Protein AF-A0A3M9ZM72-F1 (afdb_monomer_lite)

Sequence (158 aa):
MALEEIVGALEILERLGTPLAIAGAASGTAALIKSIATLKRTREFKAHMDAERSHNTVSLADTLLACDETIARALAMRDREAYFRALGTITLTLQGSLSQYGEYVAHGARSLVPDLITLLLDASAADHRRSARALCAVSLQVRALLKGIAPPPADPGA

Structure (mmCIF, N/CA/C/O backbone):
data_AF-A0A3M9ZM72-F1
#
_entry.id   AF-A0A3M9ZM72-F1
#
loop_
_atom_site.group_PDB
_atom_site.id
_atom_site.type_symbol
_atom_site.label_atom_id
_atom_site.label_alt_id
_atom_site.label_comp_id
_atom_site.label_asym_id
_atom_site.label_entity_id
_atom_site.label_seq_id
_atom_site.pdbx_PDB_ins_code
_atom_site.Cartn_x
_atom_site.Cartn_y
_atom_site.Cartn_z
_atom_site.occupancy
_atom_site.B_iso_or_equiv
_atom_site.auth_seq_id
_atom_site.auth_comp_id
_atom_site.auth_asym_id
_atom_site.auth_atom_id
_atom_site.pdbx_PDB_model_num
ATOM 1 N N . MET A 1 1 ? 29.332 -1.849 -81.972 1.00 50.22 1 MET A N 1
ATOM 2 C CA . MET A 1 1 ? 28.254 -1.068 -81.335 1.00 50.22 1 MET A CA 1
ATOM 3 C C . MET A 1 1 ? 27.915 -1.580 -79.936 1.00 50.22 1 MET A C 1
ATOM 5 O O . MET A 1 1 ? 28.174 -0.848 -79.003 1.00 50.22 1 MET A O 1
ATOM 9 N N . ALA A 1 2 ? 27.482 -2.835 -79.733 1.00 51.44 2 ALA A N 1
ATOM 10 C CA . ALA A 1 2 ? 27.184 -3.341 -78.376 1.00 51.44 2 ALA A CA 1
ATOM 11 C C . ALA A 1 2 ? 28.417 -3.538 -77.458 1.00 51.44 2 ALA A C 1
ATOM 13 O O . ALA A 1 2 ? 28.301 -3.458 -76.242 1.00 51.44 2 ALA A O 1
ATOM 14 N N . LEU A 1 3 ? 29.608 -3.788 -78.020 1.00 42.91 3 LEU A N 1
ATOM 15 C CA . LEU A 1 3 ? 30.829 -4.023 -77.233 1.00 42.91 3 LEU A CA 1
ATOM 16 C C . LEU A 1 3 ? 31.420 -2.727 -76.640 1.00 42.91 3 LEU A C 1
ATOM 18 O O . LEU A 1 3 ? 31.956 -2.750 -75.539 1.00 42.91 3 LEU A O 1
ATOM 22 N N . GLU A 1 4 ? 31.285 -1.596 -77.339 1.00 52.44 4 GLU A N 1
ATOM 23 C CA . GLU A 1 4 ? 31.788 -0.289 -76.883 1.00 52.44 4 GLU A CA 1
ATOM 24 C C . GLU A 1 4 ? 30.930 0.289 -75.747 1.00 52.44 4 GLU A C 1
ATOM 26 O O . GLU A 1 4 ? 31.467 0.865 -74.805 1.00 52.44 4 GLU A O 1
ATOM 31 N N . GLU A 1 5 ? 29.613 0.057 -75.772 1.00 53.22 5 GLU A N 1
ATOM 32 C CA . GLU A 1 5 ? 28.710 0.427 -74.672 1.00 53.22 5 GLU A CA 1
ATOM 33 C C . GLU A 1 5 ? 28.982 -0.387 -73.397 1.00 53.22 5 GLU A C 1
ATOM 35 O O . GLU A 1 5 ? 28.927 0.156 -72.294 1.00 53.22 5 GLU A O 1
ATOM 40 N N . ILE A 1 6 ? 29.335 -1.672 -73.535 1.00 50.62 6 ILE A N 1
ATOM 41 C CA . ILE A 1 6 ? 29.688 -2.538 -72.400 1.00 50.62 6 ILE A CA 1
ATOM 42 C C . ILE A 1 6 ? 31.019 -2.105 -71.772 1.00 50.62 6 ILE A C 1
ATOM 44 O O . ILE A 1 6 ? 31.117 -2.059 -70.548 1.00 50.62 6 ILE A O 1
ATOM 48 N N . VAL A 1 7 ? 32.023 -1.744 -72.579 1.00 56.53 7 VAL A N 1
ATOM 49 C CA . VAL A 1 7 ? 33.320 -1.248 -72.080 1.00 56.53 7 VAL A CA 1
ATOM 50 C C . VAL A 1 7 ? 33.163 0.108 -71.383 1.00 56.53 7 VAL A C 1
ATOM 52 O O . VAL A 1 7 ? 33.677 0.280 -70.280 1.00 56.53 7 VAL A O 1
ATOM 55 N N . GLY A 1 8 ? 32.374 1.029 -71.949 1.00 58.16 8 GLY A N 1
ATOM 56 C CA . GLY A 1 8 ? 32.083 2.319 -71.315 1.00 58.16 8 GLY A CA 1
ATOM 57 C C . GLY A 1 8 ? 31.292 2.187 -70.007 1.00 58.16 8 GLY A C 1
ATOM 58 O O . GLY A 1 8 ? 31.571 2.889 -69.036 1.00 58.16 8 GLY A O 1
ATOM 59 N N . ALA A 1 9 ? 30.345 1.246 -69.934 1.00 55.25 9 ALA A N 1
ATOM 60 C CA . ALA A 1 9 ? 29.632 0.940 -68.695 1.00 55.25 9 ALA A CA 1
ATOM 61 C C . ALA A 1 9 ? 30.553 0.321 -67.630 1.00 55.25 9 ALA A C 1
ATOM 63 O O . ALA A 1 9 ? 30.396 0.633 -66.448 1.00 55.25 9 ALA A O 1
ATOM 64 N N . LEU A 1 10 ? 31.524 -0.510 -68.033 1.00 51.25 10 LEU A N 1
ATOM 65 C CA . LEU A 1 10 ? 32.510 -1.111 -67.131 1.00 51.25 10 LEU A CA 1
ATOM 66 C C . LEU A 1 10 ? 33.475 -0.062 -66.559 1.00 51.25 10 LEU A C 1
ATOM 68 O O . LEU A 1 10 ? 33.687 -0.048 -65.352 1.00 51.25 10 LEU A O 1
ATOM 72 N N . GLU A 1 11 ? 33.984 0.859 -67.384 1.00 58.31 11 GLU A N 1
ATOM 73 C CA . GLU A 1 11 ? 34.841 1.968 -66.929 1.00 58.31 11 GLU A CA 1
ATOM 74 C C . GLU A 1 11 ? 34.103 2.907 -65.965 1.00 58.31 11 GLU A C 1
ATOM 76 O O . GLU A 1 11 ? 34.672 3.377 -64.978 1.00 58.31 11 GLU A O 1
ATOM 81 N N . ILE A 1 12 ? 32.815 3.168 -66.209 1.00 57.62 12 ILE A N 1
ATOM 82 C CA . ILE A 1 12 ? 31.977 3.960 -65.300 1.00 57.62 12 ILE A CA 1
ATOM 83 C C . ILE A 1 12 ? 31.759 3.210 -63.980 1.00 57.62 12 ILE A C 1
ATOM 85 O O . ILE A 1 12 ? 31.845 3.822 -62.917 1.00 57.62 12 ILE A O 1
ATOM 89 N N . LEU A 1 13 ? 31.525 1.896 -64.019 1.00 50.22 13 LEU A N 1
ATOM 90 C CA . LEU A 1 13 ? 31.387 1.049 -62.828 1.00 50.22 13 LEU A CA 1
ATOM 91 C C . LEU A 1 13 ? 32.685 0.943 -62.025 1.00 50.22 13 LEU A C 1
ATOM 93 O O . LEU A 1 13 ? 32.632 0.942 -60.800 1.00 50.22 13 LEU A O 1
ATOM 97 N N . GLU A 1 14 ? 33.840 0.904 -62.679 1.00 56.47 14 GLU A N 1
ATOM 98 C CA . GLU A 1 14 ? 35.147 0.869 -62.020 1.00 56.47 14 GLU A CA 1
ATOM 99 C C . GLU A 1 14 ? 35.476 2.225 -61.375 1.00 56.47 14 GLU A C 1
ATOM 101 O O . GLU A 1 14 ? 35.955 2.297 -60.243 1.00 56.47 14 GLU A O 1
ATOM 106 N N . ARG A 1 15 ? 35.100 3.322 -62.044 1.00 58.41 15 ARG A N 1
ATOM 107 C CA . ARG A 1 15 ? 35.285 4.697 -61.559 1.00 58.41 15 ARG A CA 1
ATOM 108 C C . ARG A 1 15 ? 34.286 5.096 -60.467 1.00 58.41 15 ARG A C 1
ATOM 110 O O . ARG A 1 15 ? 34.610 5.927 -59.618 1.00 58.41 15 ARG A O 1
ATOM 117 N N . LEU A 1 16 ? 33.086 4.514 -60.471 1.00 52.50 16 LEU A N 1
ATOM 118 C CA . LEU A 1 16 ? 32.041 4.727 -59.461 1.00 52.50 16 LEU A CA 1
ATOM 119 C C . LEU A 1 16 ? 32.028 3.658 -58.362 1.00 52.50 16 LEU A C 1
ATOM 121 O O . LEU A 1 16 ? 31.435 3.901 -57.313 1.00 52.50 16 LEU A O 1
ATOM 125 N N . GLY A 1 17 ? 32.700 2.521 -58.550 1.00 55.41 17 GLY A N 1
ATOM 126 C CA . GLY A 1 17 ? 32.701 1.384 -57.628 1.00 55.41 17 GLY A CA 1
ATOM 127 C C . GLY A 1 17 ? 33.301 1.717 -56.266 1.00 55.41 17 GLY A C 1
ATOM 128 O O . GLY A 1 17 ? 32.712 1.387 -55.239 1.00 55.41 17 GLY A O 1
ATOM 129 N N . THR A 1 18 ? 34.413 2.451 -56.230 1.00 57.12 18 THR A N 1
ATOM 130 C CA . THR A 1 18 ? 35.036 2.918 -54.980 1.00 57.12 18 THR A CA 1
ATOM 131 C C . THR A 1 18 ? 34.171 3.961 -54.263 1.00 57.12 18 THR A C 1
ATOM 133 O O . THR A 1 18 ? 33.895 3.772 -53.079 1.00 57.12 18 THR A O 1
ATOM 136 N N . PRO A 1 19 ? 33.664 5.020 -54.931 1.00 55.31 19 PRO A N 1
ATOM 137 C CA . PRO A 1 19 ? 32.712 5.958 -54.330 1.00 55.31 19 PRO A CA 1
ATOM 138 C C . PRO A 1 19 ? 31.422 5.305 -53.813 1.00 55.31 19 PRO A C 1
ATOM 140 O O . PRO A 1 19 ? 30.991 5.628 -52.706 1.00 55.31 19 PRO A O 1
ATOM 143 N N . LEU A 1 20 ? 30.817 4.373 -54.564 1.00 51.81 20 LEU A N 1
ATOM 144 C CA . LEU A 1 20 ? 29.611 3.651 -54.134 1.00 51.81 20 LEU A CA 1
ATOM 145 C C . LEU A 1 20 ? 29.899 2.722 -52.952 1.00 51.81 20 LEU A C 1
ATOM 147 O O . LEU A 1 20 ? 29.100 2.667 -52.020 1.00 51.81 20 LEU A O 1
ATOM 151 N N . ALA A 1 21 ? 31.031 2.014 -52.961 1.00 52.22 21 ALA A N 1
ATOM 152 C CA . ALA A 1 21 ? 31.438 1.152 -51.855 1.00 52.22 21 ALA A CA 1
ATOM 153 C C . ALA A 1 21 ? 31.737 1.965 -50.587 1.00 52.22 21 ALA A C 1
ATOM 155 O O . ALA A 1 21 ? 31.333 1.566 -49.498 1.00 52.22 21 ALA A O 1
ATOM 156 N N . ILE A 1 22 ? 32.370 3.137 -50.716 1.00 56.19 22 ILE A N 1
ATOM 157 C CA . ILE A 1 22 ? 32.623 4.062 -49.602 1.00 56.19 22 ILE A CA 1
ATOM 158 C C . ILE A 1 22 ? 31.308 4.654 -49.083 1.00 56.19 22 ILE A C 1
ATOM 160 O O . ILE A 1 22 ? 31.105 4.697 -47.873 1.00 56.19 22 ILE A O 1
ATOM 164 N N . ALA A 1 23 ? 30.384 5.057 -49.958 1.00 49.84 23 ALA A N 1
ATOM 165 C CA . ALA A 1 23 ? 29.066 5.553 -49.557 1.00 49.84 23 ALA A CA 1
ATOM 166 C C . ALA A 1 23 ? 28.213 4.456 -48.889 1.00 49.84 23 ALA A C 1
ATOM 168 O O . ALA A 1 23 ? 27.553 4.712 -47.880 1.00 49.84 23 ALA A O 1
ATOM 169 N N . GLY A 1 24 ? 28.268 3.220 -49.391 1.00 47.50 24 GLY A N 1
ATOM 170 C CA . GLY A 1 24 ? 27.644 2.040 -48.787 1.00 47.50 24 GLY A CA 1
ATOM 171 C C . GLY A 1 24 ? 28.250 1.677 -47.426 1.00 47.50 24 GLY A C 1
ATOM 172 O O . GL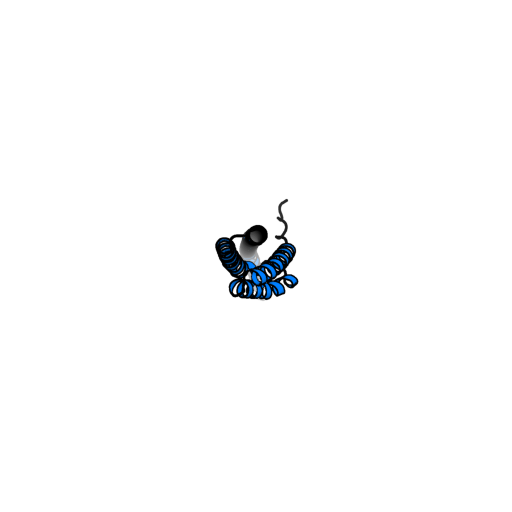Y A 1 24 ? 27.523 1.425 -46.469 1.00 47.50 24 GLY A O 1
ATOM 173 N N . ALA A 1 25 ? 29.576 1.738 -47.292 1.00 53.97 25 ALA A N 1
ATOM 174 C CA . ALA A 1 25 ? 30.274 1.500 -46.030 1.00 53.97 25 ALA A CA 1
ATOM 175 C C . ALA A 1 25 ? 30.017 2.617 -45.004 1.00 53.97 25 ALA A C 1
ATOM 177 O O . ALA A 1 25 ? 29.774 2.334 -43.831 1.00 53.97 25 ALA A O 1
ATOM 178 N N . ALA A 1 26 ? 30.009 3.883 -45.430 1.00 54.19 26 ALA A N 1
ATOM 179 C CA . ALA A 1 26 ? 29.718 5.031 -44.576 1.00 54.19 26 ALA A CA 1
ATOM 180 C C . ALA A 1 26 ? 28.258 5.028 -44.095 1.00 54.19 26 ALA A C 1
ATOM 182 O O . ALA A 1 26 ? 28.002 5.230 -42.908 1.00 54.19 26 ALA A O 1
ATOM 183 N N . SER A 1 27 ? 27.303 4.733 -44.983 1.00 56.00 27 SER A N 1
ATOM 184 C CA . SER A 1 27 ? 25.884 4.601 -44.622 1.00 56.00 27 SER A CA 1
ATOM 185 C C . SER A 1 27 ? 25.617 3.378 -43.737 1.00 56.00 27 SER A C 1
ATOM 187 O O . SER A 1 27 ? 24.895 3.499 -42.746 1.00 56.00 27 SER A O 1
ATOM 189 N N . GLY A 1 28 ? 26.264 2.239 -44.003 1.00 45.62 28 GLY A N 1
ATOM 190 C CA . GLY A 1 28 ? 26.218 1.050 -43.148 1.00 45.62 28 GLY A CA 1
ATOM 191 C C . GLY A 1 28 ? 26.788 1.305 -41.751 1.00 45.62 28 GLY A C 1
ATOM 192 O O . GLY A 1 28 ? 26.159 0.953 -40.755 1.00 45.62 28 GLY A O 1
ATOM 193 N N . THR A 1 29 ? 27.923 2.003 -41.660 1.00 55.59 29 THR A N 1
ATOM 194 C CA . THR A 1 29 ? 28.552 2.381 -40.383 1.00 55.59 29 THR A CA 1
ATOM 195 C C . THR A 1 29 ? 27.690 3.383 -39.613 1.00 55.59 29 THR A C 1
ATOM 197 O O . THR A 1 29 ? 27.481 3.217 -38.414 1.00 55.59 29 THR A O 1
ATOM 200 N N . ALA A 1 30 ? 27.112 4.382 -40.288 1.00 50.84 30 ALA A N 1
ATOM 201 C CA . ALA A 1 30 ? 26.198 5.343 -39.670 1.00 50.84 30 ALA A CA 1
ATOM 202 C C . ALA A 1 30 ? 24.913 4.674 -39.146 1.00 50.84 30 ALA A C 1
ATOM 204 O O . ALA A 1 30 ? 24.456 4.992 -38.045 1.00 50.84 30 ALA A O 1
ATOM 205 N N . ALA A 1 31 ? 24.353 3.713 -39.887 1.00 52.28 31 ALA A N 1
ATOM 206 C CA . ALA A 1 31 ? 23.213 2.916 -39.438 1.00 52.28 31 ALA A CA 1
ATOM 207 C C . ALA A 1 31 ? 23.567 2.049 -38.218 1.00 52.28 31 ALA A C 1
ATOM 209 O O . ALA A 1 31 ? 22.797 2.004 -37.259 1.00 52.28 31 ALA A O 1
ATOM 210 N N . LEU A 1 32 ? 24.751 1.429 -38.204 1.00 55.16 32 LEU A N 1
ATOM 211 C CA . LEU A 1 32 ? 25.259 0.646 -37.072 1.00 55.16 32 LEU A CA 1
ATOM 212 C C . LEU A 1 32 ? 25.459 1.514 -35.826 1.00 55.16 32 LEU A C 1
ATOM 214 O O . LEU A 1 32 ? 24.985 1.152 -34.752 1.00 55.16 32 LEU A O 1
ATOM 218 N N . ILE A 1 33 ? 26.074 2.691 -35.972 1.00 58.16 33 ILE A N 1
ATOM 219 C CA . ILE A 1 33 ? 26.238 3.669 -34.886 1.00 58.16 33 ILE A CA 1
ATOM 220 C C . ILE A 1 33 ? 24.871 4.089 -34.337 1.00 58.16 33 ILE A C 1
ATOM 222 O O . ILE A 1 33 ? 24.676 4.102 -33.122 1.00 58.16 33 ILE A O 1
ATOM 226 N N . LYS A 1 34 ? 23.895 4.378 -35.207 1.00 60.75 34 LYS A N 1
ATOM 227 C CA . LYS A 1 34 ? 22.536 4.752 -34.793 1.00 60.75 34 LYS A CA 1
ATOM 228 C C . LYS A 1 34 ? 21.811 3.606 -34.081 1.00 60.75 34 LYS A C 1
ATOM 230 O O . LYS A 1 34 ? 21.155 3.850 -33.068 1.00 60.75 34 LYS A O 1
ATOM 235 N N . SER A 1 35 ? 21.957 2.367 -34.546 1.00 48.53 35 SER A N 1
ATOM 236 C CA . SER A 1 35 ? 21.407 1.181 -33.879 1.00 48.53 35 SER A CA 1
ATOM 237 C C . SER A 1 35 ? 22.068 0.928 -32.523 1.00 48.53 35 SER A C 1
ATOM 239 O O . SER A 1 35 ? 21.361 0.688 -31.549 1.00 48.53 35 SER A O 1
ATOM 241 N N . ILE A 1 36 ? 23.394 1.065 -32.411 1.00 62.25 36 ILE A N 1
ATOM 242 C CA . ILE A 1 36 ? 24.127 0.957 -31.138 1.00 62.25 36 ILE A CA 1
ATOM 243 C C . ILE A 1 36 ? 23.680 2.053 -30.166 1.00 62.25 36 ILE A C 1
ATOM 245 O O . ILE A 1 36 ? 23.401 1.763 -29.004 1.00 62.25 36 ILE A O 1
ATOM 249 N N . ALA A 1 37 ? 23.557 3.299 -30.630 1.00 63.69 37 ALA A N 1
ATOM 250 C CA . ALA A 1 37 ? 23.078 4.413 -29.817 1.00 63.69 37 ALA A CA 1
ATOM 251 C C . ALA A 1 37 ? 21.626 4.204 -29.358 1.00 63.69 37 ALA A C 1
ATOM 253 O O . ALA A 1 37 ? 21.299 4.482 -28.206 1.00 63.69 37 ALA A O 1
ATOM 254 N N . THR A 1 38 ? 20.771 3.658 -30.227 1.00 68.88 38 THR A N 1
ATOM 255 C CA . THR A 1 38 ? 19.385 3.310 -29.885 1.00 68.88 38 THR A CA 1
ATOM 256 C C . THR A 1 38 ? 19.354 2.208 -28.831 1.00 68.88 38 THR A C 1
ATOM 258 O O . THR A 1 38 ? 18.710 2.383 -27.806 1.00 68.88 38 THR A O 1
ATOM 261 N N . LEU A 1 39 ? 20.123 1.129 -29.010 1.00 67.06 39 LEU A N 1
ATOM 262 C CA . LEU A 1 39 ? 20.244 0.046 -28.029 1.00 67.06 39 LEU A CA 1
ATOM 263 C C . LEU A 1 39 ? 20.784 0.541 -26.683 1.00 67.06 39 LEU A C 1
ATOM 265 O O . LEU A 1 39 ? 20.287 0.125 -25.638 1.00 67.06 39 LEU A O 1
ATOM 269 N N . LYS A 1 40 ? 21.774 1.440 -26.694 1.00 71.81 40 LYS A N 1
ATOM 270 C CA . LYS A 1 40 ? 22.319 2.053 -25.478 1.00 71.81 40 LYS A CA 1
ATOM 271 C C . LYS A 1 40 ? 21.254 2.880 -24.761 1.00 71.81 40 LYS A C 1
ATOM 273 O O . LYS A 1 40 ? 21.022 2.653 -23.581 1.00 71.81 40 LYS A O 1
ATOM 278 N N . ARG A 1 41 ? 20.534 3.740 -25.486 1.00 69.25 41 ARG A N 1
ATOM 279 C CA . ARG A 1 41 ? 19.431 4.540 -24.936 1.00 69.25 41 ARG A CA 1
ATOM 280 C C . ARG A 1 41 ? 18.293 3.662 -24.409 1.00 69.25 41 ARG A C 1
ATOM 282 O O . ARG A 1 41 ? 17.745 3.956 -23.355 1.00 69.25 41 ARG A O 1
ATOM 289 N N . THR A 1 42 ? 17.954 2.568 -25.090 1.00 72.50 42 THR A N 1
ATOM 290 C CA . THR A 1 42 ? 16.949 1.607 -24.609 1.00 72.50 42 THR A CA 1
ATOM 291 C C . THR A 1 42 ? 17.414 0.893 -23.340 1.00 72.50 42 THR A C 1
ATOM 293 O O . THR A 1 42 ? 16.602 0.671 -22.448 1.00 72.50 42 THR A O 1
ATOM 296 N N . ARG A 1 43 ? 18.706 0.559 -23.220 1.00 76.75 43 ARG A N 1
ATOM 297 C CA . ARG A 1 43 ? 19.276 -0.019 -21.990 1.00 76.75 43 ARG A CA 1
ATOM 298 C C . ARG A 1 43 ? 19.285 0.974 -20.835 1.00 76.75 43 ARG A C 1
ATOM 300 O O . ARG A 1 43 ? 18.882 0.599 -19.745 1.00 76.75 43 ARG A O 1
ATOM 307 N N . GLU A 1 44 ? 19.704 2.213 -21.072 1.00 77.25 44 GLU A N 1
ATOM 308 C CA . GLU A 1 44 ? 19.689 3.286 -20.067 1.00 77.25 44 GLU A CA 1
ATOM 309 C C . GLU A 1 44 ? 18.260 3.578 -19.598 1.00 77.25 44 GLU A C 1
ATOM 311 O O . GLU A 1 44 ? 18.008 3.657 -18.400 1.00 77.25 44 GLU A O 1
ATOM 316 N N . PHE A 1 45 ? 17.306 3.645 -20.530 1.00 73.31 45 PHE A N 1
ATOM 317 C CA . PHE A 1 45 ? 15.890 3.801 -20.208 1.00 73.31 45 PHE A CA 1
ATOM 318 C C . PHE A 1 45 ? 15.355 2.611 -19.409 1.00 73.31 45 PHE A C 1
ATOM 320 O O . PHE A 1 45 ? 14.691 2.805 -18.399 1.00 73.31 45 PHE A O 1
ATOM 327 N N . LYS A 1 46 ? 15.682 1.376 -19.810 1.00 75.56 46 LYS A N 1
ATOM 328 C CA . LYS A 1 46 ? 15.298 0.178 -19.057 1.00 75.56 46 LYS A CA 1
ATOM 329 C C . LYS A 1 46 ? 15.877 0.200 -17.640 1.00 75.56 46 LYS A C 1
ATOM 331 O O . LYS A 1 46 ? 15.135 -0.028 -16.699 1.00 75.56 46 LYS A O 1
ATOM 336 N N . ALA A 1 47 ? 17.162 0.518 -17.490 1.00 78.25 47 ALA A N 1
ATOM 337 C CA . ALA A 1 47 ? 17.810 0.614 -16.185 1.00 78.25 47 ALA A CA 1
ATOM 338 C C . ALA A 1 47 ? 17.154 1.687 -15.302 1.00 78.25 47 ALA A C 1
ATOM 340 O O . ALA A 1 47 ? 16.939 1.459 -14.117 1.00 78.25 47 ALA A O 1
ATOM 341 N N . HIS A 1 48 ? 16.778 2.828 -15.885 1.00 78.50 48 HIS A N 1
ATOM 342 C CA . HIS A 1 48 ? 16.036 3.867 -15.176 1.00 78.50 48 HIS A CA 1
ATOM 343 C C . HIS A 1 48 ? 14.650 3.386 -14.724 1.00 78.50 48 HIS A C 1
ATOM 345 O O . HIS A 1 48 ? 14.311 3.535 -13.555 1.00 78.50 48 HIS A O 1
ATOM 351 N N . MET A 1 49 ? 13.885 2.745 -15.614 1.00 80.88 49 MET A N 1
ATOM 352 C CA . MET A 1 49 ? 12.569 2.178 -15.291 1.00 80.88 49 MET A CA 1
ATOM 353 C C . MET A 1 49 ? 12.654 1.073 -14.227 1.00 80.88 49 MET A C 1
ATOM 355 O O . MET A 1 49 ? 11.789 0.986 -13.358 1.00 80.88 49 MET A O 1
ATOM 359 N N . ASP A 1 50 ? 13.688 0.230 -14.279 1.00 82.62 50 ASP A N 1
ATOM 360 C CA . ASP A 1 50 ? 13.927 -0.827 -13.291 1.00 82.62 50 ASP A CA 1
ATOM 361 C C . ASP A 1 50 ? 14.284 -0.219 -11.919 1.00 82.62 50 ASP A C 1
ATOM 363 O O . ASP A 1 50 ? 13.761 -0.665 -10.895 1.00 82.62 50 ASP A O 1
ATOM 367 N N . ALA A 1 51 ? 15.094 0.847 -11.893 1.00 81.75 51 ALA A N 1
ATOM 368 C CA . ALA A 1 51 ? 15.423 1.587 -10.675 1.00 81.75 51 ALA A CA 1
ATOM 369 C C . ALA A 1 51 ? 14.199 2.297 -10.072 1.00 81.75 51 ALA A C 1
ATOM 371 O O . ALA A 1 51 ? 13.976 2.214 -8.864 1.00 81.75 51 ALA A O 1
ATOM 372 N N . GLU A 1 52 ? 13.373 2.944 -10.897 1.00 84.44 52 GLU A N 1
ATOM 373 C CA . GLU A 1 52 ? 12.131 3.592 -10.461 1.00 84.44 52 GLU A CA 1
ATOM 374 C C . GLU A 1 52 ? 11.131 2.566 -9.914 1.00 84.44 52 GLU A C 1
ATOM 376 O O . GLU A 1 52 ? 10.593 2.736 -8.818 1.00 84.44 52 GLU A O 1
ATOM 381 N N . ARG A 1 53 ? 10.950 1.437 -10.612 1.00 84.62 53 ARG A N 1
ATOM 382 C CA . ARG A 1 53 ? 10.140 0.316 -10.120 1.00 84.62 53 ARG A CA 1
ATOM 383 C C . ARG A 1 53 ? 10.650 -0.184 -8.774 1.00 84.62 53 ARG A C 1
ATOM 385 O O . ARG A 1 53 ? 9.838 -0.418 -7.880 1.00 84.62 53 ARG A O 1
ATOM 392 N N . SER A 1 54 ? 11.961 -0.367 -8.627 1.00 85.88 54 SER A N 1
ATOM 393 C CA . SER A 1 54 ? 12.567 -0.808 -7.368 1.00 85.88 54 SER A CA 1
ATOM 394 C C . SER A 1 54 ? 12.270 0.181 -6.239 1.00 85.88 54 SER A C 1
ATOM 396 O O . SER A 1 54 ? 11.736 -0.208 -5.201 1.00 85.88 54 SER A O 1
ATOM 398 N N . HIS A 1 55 ? 12.490 1.475 -6.482 1.00 87.88 55 HIS A N 1
ATOM 399 C CA . HIS A 1 55 ? 12.204 2.543 -5.526 1.00 87.88 55 HIS A CA 1
ATOM 400 C C . HIS A 1 55 ? 10.729 2.586 -5.094 1.00 87.88 55 HIS A C 1
ATOM 402 O O . HIS A 1 55 ? 10.435 2.655 -3.898 1.00 87.88 55 HIS A O 1
ATOM 408 N N . ASN A 1 56 ? 9.797 2.492 -6.044 1.00 87.44 56 ASN A N 1
ATOM 409 C CA . ASN A 1 56 ? 8.357 2.504 -5.770 1.00 87.44 56 ASN A CA 1
ATOM 410 C C . ASN A 1 56 ? 7.914 1.258 -4.989 1.00 87.44 56 ASN A C 1
ATOM 412 O O . ASN A 1 56 ? 7.098 1.347 -4.072 1.00 87.44 56 ASN A O 1
ATOM 416 N N . THR A 1 57 ? 8.491 0.099 -5.316 1.00 88.31 57 THR A N 1
ATOM 417 C CA . THR A 1 57 ? 8.224 -1.174 -4.630 1.00 88.31 57 THR A CA 1
ATOM 418 C C . THR A 1 57 ? 8.687 -1.124 -3.172 1.00 88.31 57 THR A C 1
ATOM 420 O O . THR A 1 57 ? 7.932 -1.504 -2.277 1.00 88.31 57 THR A O 1
ATOM 423 N N . VAL A 1 58 ? 9.895 -0.606 -2.922 1.00 89.56 58 VAL A N 1
ATOM 424 C CA . VAL A 1 58 ? 10.434 -0.401 -1.566 1.00 89.56 58 VAL A CA 1
ATOM 425 C C . VAL A 1 58 ? 9.576 0.597 -0.791 1.00 89.56 58 VAL A C 1
ATOM 427 O O . VAL A 1 58 ? 9.150 0.301 0.320 1.00 89.56 58 VAL A O 1
ATOM 430 N N . SER A 1 59 ? 9.228 1.730 -1.404 1.00 89.44 59 SER A N 1
ATOM 431 C CA . SER A 1 59 ? 8.404 2.763 -0.763 1.00 89.44 59 SER A CA 1
ATOM 432 C C . SER A 1 59 ? 7.021 2.241 -0.349 1.00 89.44 59 SER A C 1
ATOM 434 O O . SER A 1 59 ? 6.523 2.561 0.736 1.00 89.44 59 SER A O 1
ATOM 436 N N . LEU A 1 60 ? 6.397 1.400 -1.181 1.00 91.19 60 LEU A N 1
ATOM 437 C CA . LEU A 1 60 ? 5.149 0.722 -0.833 1.00 91.19 60 LEU A CA 1
ATOM 438 C C . LEU A 1 60 ? 5.339 -0.253 0.336 1.00 91.19 60 LEU A C 1
ATOM 440 O O . LEU A 1 60 ? 4.522 -0.256 1.258 1.00 91.19 60 LEU A O 1
ATOM 444 N N . ALA A 1 61 ? 6.397 -1.068 0.306 1.00 91.81 61 ALA A N 1
ATOM 445 C CA . ALA A 1 61 ? 6.696 -2.031 1.362 1.00 91.81 61 ALA A CA 1
ATOM 446 C C . ALA A 1 61 ? 6.910 -1.339 2.715 1.00 91.81 61 ALA A C 1
ATOM 448 O O . ALA A 1 61 ? 6.263 -1.706 3.696 1.00 91.81 61 ALA A O 1
ATOM 449 N N . ASP A 1 62 ? 7.730 -0.291 2.747 1.00 92.31 62 ASP A N 1
ATOM 450 C CA . ASP A 1 62 ? 8.009 0.492 3.952 1.00 92.31 62 ASP A CA 1
ATOM 451 C C . ASP A 1 62 ? 6.737 1.142 4.502 1.00 92.31 6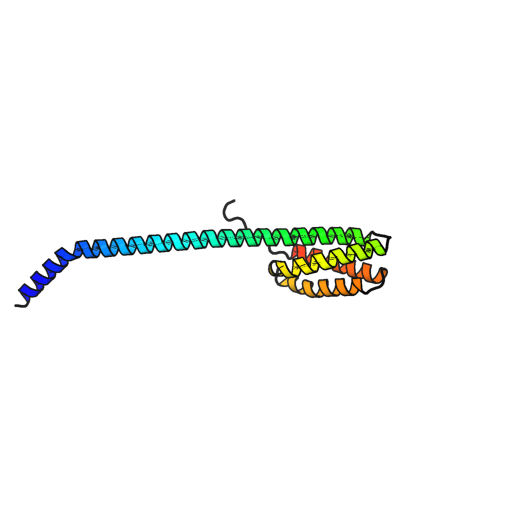2 ASP A C 1
ATOM 453 O O . ASP A 1 62 ? 6.479 1.106 5.707 1.00 92.31 62 ASP A O 1
ATOM 457 N N . THR A 1 63 ? 5.883 1.673 3.620 1.00 93.12 63 THR A N 1
ATOM 458 C CA . THR A 1 63 ? 4.605 2.255 4.042 1.00 93.12 63 THR A CA 1
ATOM 459 C C . THR A 1 63 ? 3.682 1.204 4.658 1.00 93.12 63 THR A C 1
ATOM 461 O O . THR A 1 63 ? 3.082 1.444 5.708 1.00 93.12 63 THR A O 1
ATOM 464 N N . LEU A 1 64 ? 3.557 0.033 4.029 1.00 93.44 64 LEU A N 1
ATOM 465 C CA . LEU A 1 64 ? 2.716 -1.049 4.538 1.00 93.44 64 LEU A CA 1
ATOM 466 C C . LEU A 1 64 ? 3.247 -1.599 5.873 1.00 93.44 64 LEU A C 1
ATOM 468 O O . LEU A 1 64 ? 2.448 -1.851 6.774 1.00 93.44 64 LEU A O 1
ATOM 472 N N . LEU A 1 65 ? 4.569 -1.713 6.041 1.00 94.62 65 LEU A N 1
ATOM 473 C CA . LEU A 1 65 ? 5.204 -2.080 7.314 1.00 94.62 65 LEU A CA 1
ATOM 474 C C . LEU A 1 65 ? 4.891 -1.057 8.412 1.00 94.62 65 LEU A C 1
ATOM 476 O O . LEU A 1 65 ? 4.374 -1.425 9.468 1.00 94.62 65 LEU A O 1
ATOM 480 N N . ALA A 1 66 ? 5.111 0.231 8.142 1.00 92.81 66 ALA A N 1
ATOM 481 C CA . ALA A 1 66 ? 4.813 1.304 9.089 1.00 92.81 66 ALA A CA 1
ATOM 482 C C . ALA A 1 66 ? 3.321 1.351 9.466 1.00 92.81 66 ALA A C 1
ATOM 484 O O . ALA 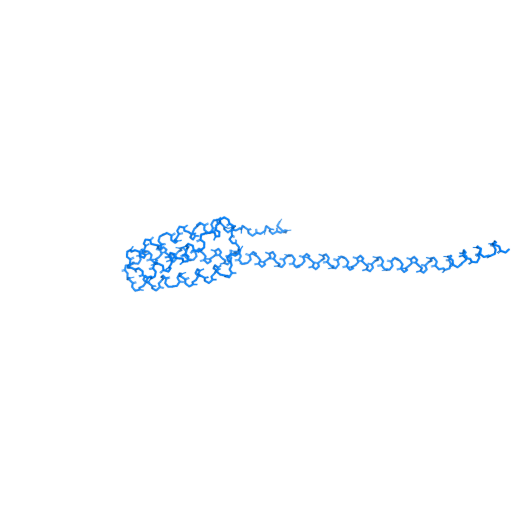A 1 66 ? 2.964 1.654 10.611 1.00 92.81 66 ALA A O 1
ATOM 485 N N . CYS A 1 67 ? 2.433 1.026 8.522 1.00 93.94 67 CYS A N 1
ATOM 486 C CA . CYS A 1 67 ? 1.003 0.905 8.785 1.00 93.94 67 CYS A CA 1
ATOM 487 C C . CYS A 1 67 ? 0.682 -0.302 9.673 1.00 93.94 67 CYS A C 1
ATOM 489 O O . CYS A 1 67 ? -0.080 -0.130 10.620 1.00 93.94 67 CYS A O 1
ATOM 491 N N . ASP A 1 68 ? 1.272 -1.482 9.444 1.00 94.94 68 ASP A N 1
ATOM 492 C CA . ASP A 1 68 ? 1.068 -2.655 10.315 1.00 94.94 68 ASP A CA 1
ATOM 493 C C . ASP A 1 68 ? 1.516 -2.371 11.758 1.00 94.94 68 ASP A C 1
ATOM 495 O O . ASP A 1 68 ? 0.783 -2.646 12.710 1.00 94.94 68 ASP A O 1
ATOM 499 N N . GLU A 1 69 ? 2.670 -1.724 11.933 1.00 94.44 69 GLU A N 1
ATOM 500 C CA . GLU A 1 69 ? 3.162 -1.305 13.250 1.00 94.44 69 GLU A CA 1
ATOM 501 C C . GLU A 1 69 ? 2.240 -0.277 13.917 1.00 94.44 69 GLU A C 1
ATOM 503 O O . GLU A 1 69 ? 1.977 -0.325 15.122 1.00 94.44 69 GLU A O 1
ATOM 508 N N . THR A 1 70 ? 1.729 0.680 13.144 1.00 93.94 70 THR A N 1
ATOM 509 C CA . THR A 1 70 ? 0.822 1.713 13.657 1.00 93.94 70 THR A CA 1
ATOM 510 C C . THR A 1 70 ? -0.542 1.133 14.011 1.00 93.94 70 THR A C 1
ATOM 512 O O . THR A 1 70 ? -1.099 1.506 15.042 1.00 93.94 70 THR A O 1
ATOM 515 N N . ILE A 1 71 ? -1.038 0.159 13.245 1.00 95.00 71 ILE A N 1
ATOM 516 C CA . ILE A 1 71 ? -2.229 -0.622 13.584 1.00 95.00 71 ILE A CA 1
ATOM 517 C C . ILE A 1 71 ? -2.015 -1.368 14.904 1.00 95.00 71 ILE A C 1
ATOM 519 O O . ILE A 1 71 ? -2.852 -1.265 15.801 1.00 95.00 71 ILE A O 1
ATOM 523 N N . ALA A 1 72 ? -0.891 -2.071 15.064 1.00 95.12 72 ALA A N 1
ATOM 524 C CA . ALA A 1 72 ? -0.584 -2.793 16.298 1.00 95.12 72 ALA A CA 1
ATOM 525 C C . ALA A 1 72 ? -0.554 -1.855 17.518 1.00 95.12 72 ALA A C 1
ATOM 527 O O . ALA A 1 72 ? -1.122 -2.176 18.565 1.00 95.12 72 ALA A O 1
ATOM 528 N N . ARG A 1 73 ? 0.041 -0.662 17.371 1.00 94.88 73 ARG A N 1
ATOM 529 C CA . ARG A 1 73 ? 0.028 0.377 18.414 1.00 94.88 73 ARG A CA 1
ATOM 530 C C . ARG A 1 73 ? -1.380 0.885 18.701 1.00 94.88 73 ARG A C 1
ATOM 532 O O . ARG A 1 73 ? -1.742 0.974 19.870 1.00 94.88 73 ARG A O 1
ATOM 539 N N . ALA A 1 74 ? -2.174 1.180 17.672 1.00 93.88 74 ALA A N 1
ATOM 540 C CA . ALA A 1 74 ? -3.549 1.647 17.825 1.00 93.88 74 ALA A CA 1
ATOM 541 C C . ALA A 1 74 ? -4.408 0.621 18.578 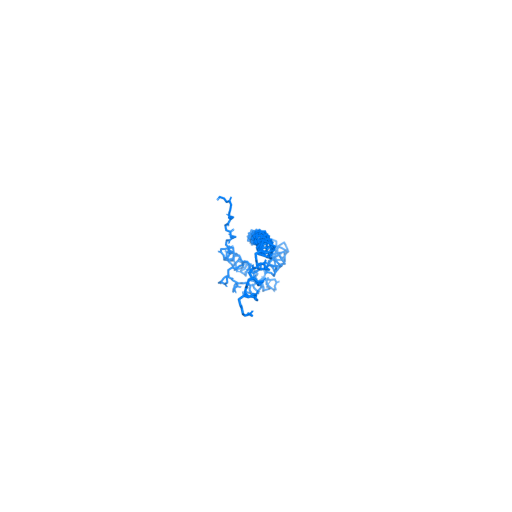1.00 93.88 74 ALA A C 1
ATOM 543 O O . ALA A 1 74 ? -5.093 0.981 19.529 1.00 93.88 74 ALA A O 1
ATOM 544 N N . LEU A 1 75 ? -4.311 -0.666 18.236 1.00 93.75 75 LEU A N 1
ATOM 545 C CA . LEU A 1 75 ? -5.043 -1.748 18.907 1.00 93.75 75 LEU A CA 1
ATOM 546 C C . LEU A 1 75 ? -4.698 -1.896 20.399 1.00 93.75 75 LEU A C 1
ATOM 548 O O . LEU A 1 75 ? -5.523 -2.382 21.170 1.00 93.75 75 LEU A O 1
ATOM 552 N N . ALA A 1 76 ? -3.503 -1.474 20.817 1.00 94.00 76 ALA A N 1
ATOM 553 C CA . ALA A 1 76 ? -3.087 -1.475 22.218 1.00 94.00 76 ALA A CA 1
ATOM 554 C C . ALA A 1 76 ? -3.529 -0.216 22.996 1.00 94.00 76 ALA A C 1
ATOM 556 O O . ALA A 1 76 ? -3.393 -0.170 24.223 1.00 94.00 76 ALA A O 1
ATOM 557 N N . MET A 1 77 ? -4.048 0.813 22.316 1.00 93.56 77 MET A N 1
ATOM 558 C CA . MET A 1 77 ? -4.478 2.057 22.956 1.00 93.56 77 MET A CA 1
ATOM 559 C C . MET A 1 77 ? -5.772 1.862 23.746 1.00 93.56 77 MET A C 1
ATOM 561 O O . MET A 1 77 ? -6.749 1.299 23.261 1.00 93.56 77 MET A O 1
ATOM 565 N N . ARG A 1 78 ? -5.794 2.397 24.971 1.00 90.19 78 ARG A N 1
ATOM 566 C CA . ARG A 1 78 ? -7.008 2.477 25.803 1.00 90.19 78 ARG A CA 1
ATOM 567 C C . ARG A 1 78 ? -7.757 3.800 25.638 1.00 90.19 78 ARG A C 1
ATOM 569 O O . ARG A 1 78 ? -8.947 3.868 25.928 1.00 90.19 78 ARG A O 1
ATOM 576 N N . ASP A 1 79 ? -7.054 4.840 25.194 1.00 94.69 79 ASP A N 1
ATOM 577 C CA . ASP A 1 79 ? -7.639 6.138 24.877 1.00 94.69 79 ASP A CA 1
ATOM 578 C C . ASP A 1 79 ? -8.352 6.061 23.521 1.00 94.69 79 ASP A C 1
ATOM 580 O O . ASP A 1 79 ? -7.740 5.810 22.479 1.00 94.69 79 ASP A O 1
ATOM 584 N N . ARG A 1 80 ? -9.667 6.291 23.555 1.00 92.94 80 ARG A N 1
ATOM 585 C CA . ARG A 1 80 ? -10.534 6.242 22.381 1.00 92.94 80 ARG A CA 1
ATOM 586 C C . ARG A 1 80 ? -10.195 7.335 21.366 1.00 92.94 80 ARG A C 1
ATOM 588 O O . ARG A 1 80 ? -10.229 7.070 20.169 1.00 92.94 80 ARG A O 1
ATOM 595 N N . GLU A 1 81 ? -9.890 8.547 21.807 1.00 93.75 81 GLU A N 1
ATOM 596 C CA . GLU A 1 81 ? -9.595 9.662 20.906 1.00 93.75 81 GLU A CA 1
ATOM 597 C C . GLU A 1 81 ? -8.242 9.457 20.220 1.00 93.75 81 GLU A C 1
ATOM 599 O O . GLU A 1 81 ? -8.126 9.616 19.004 1.00 93.75 81 GLU A O 1
ATOM 604 N N . ALA A 1 82 ? -7.232 9.018 20.977 1.00 93.19 82 ALA A N 1
ATOM 605 C CA . ALA A 1 82 ? -5.937 8.638 20.416 1.00 93.19 82 ALA A CA 1
ATOM 606 C C . ALA A 1 82 ? -6.067 7.492 19.397 1.00 93.19 82 ALA A C 1
ATOM 608 O O . ALA A 1 82 ? -5.488 7.577 18.313 1.00 93.19 82 ALA A O 1
ATOM 609 N N . TYR A 1 83 ? -6.884 6.478 19.702 1.00 95.62 83 TYR A N 1
ATOM 610 C CA . TYR A 1 83 ? -7.192 5.378 18.787 1.00 95.62 83 TYR A CA 1
ATOM 611 C C . TYR A 1 83 ? -7.779 5.878 17.460 1.00 95.62 83 TYR A C 1
ATOM 613 O O . TYR A 1 83 ? -7.276 5.524 16.395 1.00 95.62 83 TYR A O 1
ATOM 621 N N . PHE A 1 84 ? -8.818 6.722 17.497 1.00 95.12 84 PHE A N 1
ATOM 622 C CA . PHE A 1 84 ? -9.466 7.199 16.269 1.00 95.12 84 PHE A CA 1
ATOM 623 C C . PHE A 1 84 ? -8.584 8.171 15.475 1.00 95.12 84 PHE A C 1
ATOM 625 O O . PHE A 1 84 ? -8.640 8.163 14.246 1.00 95.12 84 PHE A O 1
ATOM 632 N N . ARG A 1 85 ? -7.705 8.940 16.135 1.00 93.75 85 ARG A N 1
ATOM 633 C CA . ARG A 1 85 ? -6.651 9.702 15.442 1.00 93.75 85 ARG A CA 1
ATOM 634 C C . ARG A 1 85 ? -5.688 8.782 14.697 1.00 93.75 85 ARG A C 1
ATOM 636 O O . ARG A 1 85 ? -5.421 9.015 13.522 1.00 93.75 85 ARG A O 1
ATOM 643 N N . ALA A 1 86 ? -5.205 7.725 15.352 1.00 93.50 86 ALA A N 1
ATOM 644 C CA . ALA A 1 86 ? -4.325 6.747 14.719 1.00 93.50 86 ALA A CA 1
ATOM 645 C C . ALA A 1 86 ? -5.016 6.044 13.540 1.00 93.50 86 ALA A C 1
ATOM 647 O O . ALA A 1 86 ? -4.417 5.921 12.473 1.00 93.50 86 ALA A O 1
ATOM 648 N N . LEU A 1 87 ? -6.287 5.658 13.696 1.00 93.94 87 LEU A N 1
ATOM 649 C CA . LEU A 1 87 ? -7.100 5.079 12.625 1.00 93.94 87 LEU A CA 1
ATOM 650 C C . LEU A 1 87 ? -7.236 6.024 11.423 1.00 93.94 87 LEU A C 1
ATOM 652 O O . LEU A 1 87 ? -7.090 5.583 10.283 1.00 93.94 87 LEU A O 1
ATOM 656 N N . GLY A 1 88 ? -7.464 7.318 11.665 1.00 91.50 88 GLY A N 1
ATOM 657 C CA . GLY A 1 88 ? -7.508 8.332 10.610 1.00 91.50 88 GLY A CA 1
ATOM 658 C C . GLY A 1 88 ? -6.192 8.414 9.833 1.00 91.50 88 GLY A C 1
ATOM 659 O O . GLY A 1 88 ? -6.202 8.367 8.603 1.00 91.50 88 GLY A O 1
ATOM 660 N N . THR A 1 89 ? -5.057 8.444 10.537 1.00 92.81 89 THR A N 1
ATOM 661 C CA . THR A 1 89 ? -3.725 8.433 9.911 1.00 92.81 89 THR A CA 1
ATOM 662 C C . THR A 1 89 ? -3.503 7.173 9.077 1.00 92.81 89 THR A C 1
ATOM 664 O O . THR A 1 89 ? -3.137 7.278 7.911 1.00 92.81 89 THR A O 1
ATOM 667 N N . ILE A 1 90 ? -3.780 5.989 9.637 1.00 94.00 90 ILE A N 1
ATOM 668 C CA . ILE A 1 90 ? -3.652 4.703 8.931 1.00 94.00 90 ILE A CA 1
ATOM 669 C C . ILE A 1 90 ? -4.487 4.713 7.646 1.00 94.00 90 ILE A C 1
ATOM 671 O O . ILE A 1 90 ? -4.001 4.306 6.593 1.00 94.00 90 ILE A O 1
ATOM 675 N N . THR A 1 91 ? -5.724 5.210 7.722 1.00 92.88 91 THR A N 1
ATOM 676 C CA . THR A 1 91 ? -6.651 5.245 6.585 1.00 92.88 91 THR A CA 1
ATOM 677 C C . THR A 1 91 ? -6.120 6.118 5.454 1.00 92.88 91 THR A C 1
ATOM 679 O O . THR A 1 91 ? -6.036 5.662 4.314 1.00 92.88 91 THR A O 1
ATOM 682 N N . LEU A 1 92 ? -5.701 7.348 5.767 1.00 91.75 92 LEU A N 1
ATOM 683 C CA . LEU A 1 92 ? -5.166 8.283 4.776 1.00 91.75 92 LEU A CA 1
ATOM 684 C C . LEU A 1 92 ? -3.870 7.766 4.145 1.00 91.75 92 LEU A C 1
ATOM 686 O O . LEU A 1 92 ? -3.720 7.811 2.924 1.00 91.75 92 LEU A O 1
ATOM 690 N N . THR A 1 93 ? -2.951 7.247 4.962 1.00 92.12 93 THR A N 1
ATOM 691 C CA . THR A 1 93 ? -1.666 6.730 4.486 1.00 92.12 93 THR A CA 1
ATOM 692 C C . THR A 1 93 ? -1.851 5.510 3.586 1.00 92.12 93 THR A C 1
ATOM 694 O O . THR A 1 93 ? -1.301 5.484 2.486 1.00 92.12 93 THR A O 1
ATOM 697 N N . LEU A 1 94 ? -2.657 4.523 3.994 1.00 90.38 94 LEU A N 1
ATOM 698 C CA . LEU A 1 94 ? -2.898 3.325 3.183 1.00 90.38 94 LEU A CA 1
ATOM 699 C C . LEU A 1 94 ? -3.624 3.656 1.881 1.00 90.38 94 LEU A C 1
ATOM 701 O O . LEU A 1 94 ? -3.218 3.174 0.825 1.00 90.38 94 LEU A O 1
ATOM 705 N N . GLN A 1 95 ? -4.659 4.496 1.927 1.00 89.88 95 GLN A N 1
ATOM 706 C CA . GLN A 1 95 ? -5.398 4.879 0.726 1.00 89.88 95 GLN A CA 1
ATOM 707 C C . GLN A 1 95 ? -4.511 5.650 -0.261 1.00 89.88 95 GLN A C 1
ATOM 709 O O . GLN A 1 95 ? -4.548 5.363 -1.459 1.00 89.88 95 GLN A O 1
ATOM 714 N N . GLY A 1 96 ? -3.692 6.586 0.230 1.00 88.12 96 GLY A N 1
ATOM 715 C CA . GLY A 1 96 ? -2.744 7.337 -0.593 1.00 88.12 96 GLY A CA 1
ATOM 716 C C . GLY A 1 96 ? -1.723 6.421 -1.264 1.00 88.12 96 GLY A C 1
ATOM 717 O O . GLY A 1 96 ? -1.626 6.394 -2.492 1.00 88.12 96 GLY A O 1
ATOM 718 N N . SER A 1 97 ? -1.026 5.600 -0.476 1.00 89.38 97 SER A N 1
ATOM 719 C CA . SER A 1 97 ? 0.025 4.722 -0.997 1.00 89.38 97 SER A CA 1
ATOM 720 C C . SER A 1 97 ? -0.507 3.630 -1.922 1.00 89.38 97 SER A C 1
ATOM 722 O O . SER A 1 97 ? 0.130 3.331 -2.927 1.00 89.38 97 SER A O 1
ATOM 724 N N . LEU A 1 98 ? -1.682 3.054 -1.652 1.00 88.06 98 LEU A N 1
ATOM 725 C CA . LEU A 1 98 ? -2.280 2.047 -2.537 1.00 88.06 98 LEU A CA 1
ATOM 726 C C . LEU A 1 98 ? -2.833 2.656 -3.830 1.00 88.06 98 LEU A C 1
ATOM 728 O O . LEU A 1 98 ? -2.820 1.986 -4.859 1.00 88.06 98 LEU A O 1
ATOM 732 N N . SER A 1 99 ? -3.261 3.921 -3.813 1.00 87.06 99 SER A N 1
ATOM 733 C CA . SER A 1 99 ? -3.655 4.629 -5.040 1.00 87.06 99 SER A CA 1
ATOM 734 C C . SER A 1 99 ? -2.446 4.959 -5.9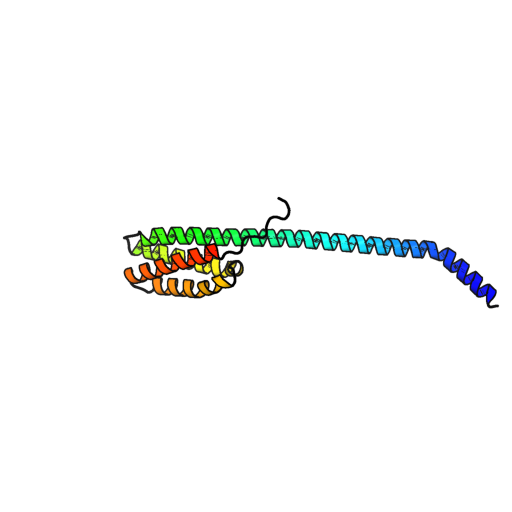16 1.00 87.06 99 SER A C 1
ATOM 736 O O . SER A 1 99 ? -2.534 4.872 -7.136 1.00 87.06 99 SER A O 1
ATOM 738 N N . GLN A 1 100 ? -1.316 5.314 -5.298 1.00 86.00 100 GLN A N 1
ATOM 739 C CA . GLN A 1 100 ? -0.099 5.699 -6.012 1.00 86.00 100 GLN A CA 1
ATOM 740 C C . GLN A 1 100 ? 0.724 4.493 -6.487 1.00 86.00 100 GLN A C 1
ATOM 742 O O . GLN A 1 100 ? 1.257 4.508 -7.591 1.00 86.00 100 GLN A O 1
ATOM 747 N N . TYR A 1 101 ? 0.822 3.447 -5.665 1.00 85.25 101 TYR A N 1
ATOM 748 C CA . TYR A 1 101 ? 1.746 2.327 -5.869 1.00 85.25 101 TYR A CA 1
ATOM 749 C C . TYR A 1 101 ? 1.046 0.960 -5.926 1.00 85.25 101 TYR A C 1
ATOM 751 O O . TYR A 1 101 ? 1.706 -0.076 -5.983 1.00 85.25 101 TYR A O 1
ATOM 759 N N . GLY A 1 102 ? -0.289 0.902 -5.941 1.00 79.06 102 GLY A N 1
ATOM 760 C CA . GLY A 1 102 ? -1.035 -0.365 -5.951 1.00 79.06 102 GLY A CA 1
ATOM 761 C C . GLY A 1 102 ? -0.719 -1.280 -7.143 1.00 79.06 102 GLY A C 1
ATOM 762 O O . GLY A 1 102 ? -0.908 -2.495 -7.065 1.00 79.06 102 GLY A O 1
ATOM 763 N N . GLU A 1 103 ? -0.175 -0.735 -8.233 1.00 83.00 103 GLU A N 1
ATOM 764 C CA . GLU A 1 103 ? 0.301 -1.521 -9.372 1.00 83.00 103 GLU A CA 1
ATOM 765 C C . GLU A 1 103 ? 1.505 -2.426 -9.046 1.00 83.00 103 GLU A C 1
ATOM 767 O O . GLU A 1 103 ? 1.717 -3.428 -9.729 1.00 83.00 103 GLU A O 1
ATOM 772 N N . TYR A 1 104 ? 2.260 -2.153 -7.983 1.00 84.88 104 TYR A N 1
ATOM 773 C CA . TYR A 1 104 ? 3.403 -2.981 -7.574 1.00 84.88 104 TYR A CA 1
ATOM 774 C C . TYR A 1 104 ? 2.991 -4.183 -6.702 1.00 84.88 104 TYR A C 1
ATOM 776 O O . TYR A 1 104 ? 3.799 -5.071 -6.422 1.00 84.88 104 TYR A O 1
ATOM 784 N N . VAL A 1 105 ? 1.710 -4.272 -6.328 1.00 85.50 105 VAL A N 1
ATOM 785 C CA . VAL A 1 105 ? 1.125 -5.453 -5.681 1.00 85.50 105 VAL A CA 1
ATOM 786 C C . VAL A 1 105 ? 0.842 -6.530 -6.731 1.00 85.50 105 VAL A C 1
ATOM 788 O O . VAL A 1 105 ? 0.281 -6.249 -7.797 1.00 85.50 105 VAL A O 1
ATOM 791 N N . ALA A 1 106 ? 1.183 -7.784 -6.428 1.00 82.69 106 ALA A N 1
ATOM 792 C CA . ALA A 1 106 ? 0.900 -8.932 -7.281 1.00 82.69 106 ALA A CA 1
ATOM 793 C C . ALA A 1 106 ? -0.602 -9.075 -7.555 1.00 82.69 106 ALA A C 1
ATOM 795 O O . ALA A 1 106 ? -1.442 -8.853 -6.682 1.00 82.69 106 ALA A O 1
ATOM 796 N N . HIS A 1 107 ? -0.944 -9.520 -8.766 1.00 78.31 107 HIS A N 1
ATOM 797 C CA . HIS A 1 107 ? -2.329 -9.591 -9.236 1.00 78.31 107 HIS A CA 1
ATOM 798 C C . HIS A 1 107 ? -3.265 -10.352 -8.277 1.00 78.31 107 HIS A C 1
ATOM 800 O O . HIS A 1 107 ? -4.370 -9.887 -8.013 1.00 78.31 107 HIS A O 1
ATOM 806 N N . GLY A 1 108 ? -2.802 -11.460 -7.683 1.00 77.38 108 GLY A N 1
ATOM 807 C CA . GLY A 1 108 ? -3.585 -12.235 -6.712 1.00 77.38 108 GLY A CA 1
ATOM 808 C C . GLY A 1 108 ? -3.889 -11.489 -5.406 1.00 77.38 108 GLY A C 1
ATOM 809 O O . GLY A 1 108 ? -4.961 -11.674 -4.837 1.00 77.38 108 GLY A O 1
ATOM 810 N N . ALA A 1 109 ? -2.991 -10.605 -4.960 1.00 85.06 109 ALA A N 1
ATOM 811 C CA . ALA A 1 109 ? -3.150 -9.823 -3.733 1.00 85.06 109 ALA A CA 1
ATOM 812 C C . ALA A 1 109 ? -3.878 -8.484 -3.959 1.00 85.06 109 ALA A C 1
ATOM 814 O O . ALA A 1 109 ? -4.438 -7.933 -3.016 1.00 85.06 109 ALA A O 1
ATOM 815 N N . ARG A 1 110 ? -3.946 -7.974 -5.200 1.00 83.88 110 ARG A N 1
ATOM 816 C CA . ARG A 1 110 ? -4.675 -6.729 -5.528 1.00 83.88 110 ARG A CA 1
ATOM 817 C C . ARG A 1 110 ? -6.164 -6.787 -5.194 1.00 83.88 110 ARG A C 1
ATOM 819 O O . ARG A 1 110 ? -6.749 -5.754 -4.890 1.00 83.88 110 ARG A O 1
ATOM 826 N N . SER A 1 111 ? -6.758 -7.980 -5.220 1.00 86.06 111 SER A N 1
ATOM 827 C CA . SER A 1 111 ? -8.152 -8.199 -4.813 1.00 86.06 111 SER A CA 1
ATOM 828 C C . SER A 1 111 ? -8.427 -7.789 -3.360 1.00 86.06 111 SER A C 1
ATOM 830 O O . SER A 1 111 ? -9.557 -7.445 -3.040 1.00 86.06 111 SER A O 1
ATOM 832 N N . LEU A 1 112 ? -7.397 -7.746 -2.506 1.00 87.62 112 LEU A N 1
ATOM 833 C CA . LEU A 1 112 ? -7.508 -7.357 -1.099 1.00 87.62 112 LEU A CA 1
ATOM 834 C C . LEU A 1 112 ? -7.564 -5.837 -0.895 1.00 87.62 112 LEU A C 1
ATOM 836 O O . LEU A 1 112 ? -7.959 -5.385 0.175 1.00 87.62 112 LEU A O 1
ATOM 840 N N . VAL A 1 113 ? -7.149 -5.034 -1.882 1.00 88.31 113 VAL A N 1
ATOM 841 C CA . VAL A 1 113 ? -7.066 -3.569 -1.741 1.00 88.31 113 VAL A CA 1
ATOM 842 C C . VAL A 1 113 ? -8.448 -2.923 -1.547 1.00 88.31 113 VAL A C 1
ATOM 844 O O . VAL A 1 113 ? -8.593 -2.143 -0.604 1.00 88.31 113 VAL A O 1
ATOM 847 N N . PRO A 1 114 ? -9.481 -3.237 -2.356 1.00 88.62 114 PRO A N 1
ATOM 848 C CA . PRO A 1 114 ? -10.826 -2.698 -2.140 1.00 88.62 114 PRO A CA 1
ATOM 849 C C . PRO A 1 114 ? -11.430 -3.123 -0.795 1.00 88.62 114 PRO A C 1
ATOM 851 O O . PRO A 1 114 ? -12.055 -2.306 -0.114 1.00 88.62 114 PRO A O 1
ATOM 854 N N . ASP A 1 115 ? -11.206 -4.375 -0.390 1.00 90.06 115 ASP A N 1
ATOM 855 C CA . ASP A 1 115 ? -11.682 -4.906 0.890 1.00 90.06 115 ASP A CA 1
ATOM 856 C C . ASP A 1 115 ? -11.032 -4.175 2.067 1.00 90.06 115 ASP A C 1
ATOM 858 O O . ASP A 1 115 ? -11.715 -3.792 3.017 1.00 90.06 115 ASP A O 1
ATOM 862 N N . LEU A 1 116 ? -9.726 -3.915 1.980 1.00 91.56 116 LEU A N 1
ATOM 863 C CA . LEU A 1 116 ? -8.974 -3.166 2.983 1.00 91.56 116 LEU A CA 1
ATOM 864 C C . LEU A 1 116 ? -9.500 -1.740 3.140 1.00 91.56 116 LEU A C 1
ATOM 866 O O . LEU A 1 116 ? -9.702 -1.281 4.265 1.00 91.56 116 LEU A O 1
ATOM 870 N N . ILE A 1 117 ? -9.755 -1.047 2.027 1.00 90.25 117 ILE A N 1
ATOM 871 C CA . ILE A 1 117 ? -10.313 0.313 2.048 1.00 90.25 117 ILE A CA 1
ATOM 872 C C . ILE A 1 117 ? -11.705 0.297 2.687 1.00 90.25 117 ILE A C 1
ATOM 874 O O . ILE A 1 117 ? -11.995 1.118 3.555 1.00 90.25 117 ILE A O 1
ATOM 878 N N . THR A 1 118 ? -12.544 -0.668 2.312 1.00 91.44 118 THR A N 1
ATOM 879 C CA . THR A 1 118 ? -13.895 -0.816 2.872 1.00 91.44 118 THR A CA 1
ATOM 880 C C . THR A 1 118 ? -13.845 -1.059 4.380 1.00 91.44 118 THR A C 1
ATOM 882 O O . THR A 1 118 ? -14.532 -0.377 5.138 1.00 91.44 118 THR A O 1
ATOM 885 N N . LEU A 1 119 ? -12.970 -1.956 4.845 1.00 92.75 119 LEU A N 1
ATOM 886 C CA . LEU A 1 119 ? -12.800 -2.244 6.270 1.00 92.75 119 LEU A CA 1
ATOM 887 C C . LEU A 1 119 ? -12.314 -1.034 7.074 1.00 92.75 119 LEU A C 1
ATOM 889 O O . LEU A 1 119 ? -12.734 -0.865 8.218 1.00 92.75 119 LEU A O 1
ATOM 893 N N . LEU A 1 120 ? -11.449 -0.190 6.508 1.00 93.06 120 LEU A N 1
ATOM 894 C CA . LEU A 1 120 ? -10.991 1.045 7.157 1.00 93.06 120 LEU A CA 1
ATOM 895 C C . LEU A 1 120 ? -12.116 2.077 7.295 1.00 93.06 120 LEU A C 1
ATOM 897 O O . LEU A 1 120 ? -12.248 2.716 8.345 1.00 93.06 120 LEU A O 1
ATOM 901 N N . LEU A 1 121 ? -12.953 2.217 6.265 1.00 90.81 121 LEU A N 1
ATOM 902 C CA . LEU A 1 121 ? -14.129 3.089 6.302 1.00 90.81 121 LEU A CA 1
ATOM 903 C C . LEU A 1 121 ? -15.147 2.593 7.336 1.00 90.81 121 LEU A C 1
ATOM 905 O O . LEU A 1 121 ? -15.592 3.369 8.185 1.00 90.81 121 LEU A O 1
ATOM 909 N N . ASP A 1 122 ? -15.430 1.291 7.341 1.00 91.75 122 ASP A N 1
ATOM 910 C CA . ASP A 1 122 ? -16.303 0.658 8.330 1.00 91.75 122 ASP A CA 1
ATOM 911 C C . ASP A 1 122 ? -15.753 0.820 9.752 1.00 91.75 122 ASP A C 1
ATOM 913 O O . ASP A 1 122 ? -16.498 1.140 10.681 1.00 91.75 122 ASP A O 1
ATOM 917 N N . ALA A 1 123 ? -14.441 0.648 9.938 1.00 91.69 123 ALA A N 1
ATOM 918 C CA . ALA A 1 123 ? -13.788 0.854 11.225 1.00 91.69 123 ALA A CA 1
ATOM 919 C C . ALA A 1 123 ? -13.926 2.304 11.709 1.00 91.69 123 ALA A C 1
ATOM 921 O O . ALA A 1 123 ? -14.074 2.532 12.911 1.00 91.69 123 ALA A O 1
ATOM 922 N N . SER A 1 124 ? -13.890 3.274 10.796 1.00 89.88 124 SER A N 1
ATOM 923 C CA . SER A 1 124 ? -13.982 4.703 11.114 1.00 89.88 124 SER A CA 1
ATOM 924 C C . SER A 1 124 ? -15.402 5.136 11.488 1.00 89.88 124 SER A C 1
ATOM 926 O O . SER A 1 124 ? -15.571 6.060 12.282 1.00 89.88 124 SER A O 1
ATOM 928 N N . ALA A 1 125 ? -16.421 4.451 10.965 1.00 89.69 125 ALA A N 1
ATOM 929 C CA . ALA A 1 125 ? -17.830 4.716 11.260 1.00 89.69 125 ALA A CA 1
ATOM 930 C C . ALA A 1 125 ? -18.384 3.906 12.451 1.00 89.69 125 ALA A C 1
ATOM 932 O O . ALA A 1 125 ? -19.483 4.179 12.938 1.00 89.69 125 ALA A O 1
ATOM 933 N N . ALA A 1 126 ? -17.653 2.892 12.918 1.00 92.06 126 ALA A N 1
ATOM 934 C CA . ALA A 1 126 ? -18.109 1.975 13.955 1.00 92.06 126 ALA A CA 1
ATOM 935 C C . ALA A 1 126 ? -17.797 2.440 15.391 1.00 92.06 126 ALA A C 1
ATOM 937 O O . ALA A 1 126 ? -16.938 3.285 15.651 1.00 92.06 126 ALA A O 1
ATOM 938 N N . ASP A 1 127 ? -18.463 1.817 16.370 1.00 93.31 127 ASP A N 1
ATOM 939 C CA . ASP A 1 127 ? -18.059 1.922 17.773 1.00 93.31 127 ASP A CA 1
ATOM 940 C C . ASP A 1 127 ? -16.655 1.327 17.993 1.00 93.31 127 ASP A C 1
ATOM 942 O O . ASP A 1 127 ? -16.195 0.479 17.229 1.00 93.31 127 ASP A O 1
ATOM 946 N N . HIS A 1 128 ? -15.979 1.726 19.073 1.00 91.38 128 HIS A N 1
ATOM 947 C CA . HIS A 1 128 ? -14.580 1.359 19.317 1.00 91.38 128 HIS A CA 1
ATOM 948 C C . HIS A 1 128 ? -14.315 -0.161 19.314 1.00 91.38 128 HIS A C 1
ATOM 950 O O . HIS A 1 128 ? -13.308 -0.598 18.761 1.00 91.38 128 HIS A O 1
ATOM 956 N N . ARG A 1 129 ? -15.214 -1.000 19.856 1.00 91.75 129 ARG A N 1
ATOM 957 C CA . ARG A 1 129 ? -14.998 -2.462 19.881 1.00 91.75 129 ARG A CA 1
ATOM 958 C C . ARG A 1 129 ? -15.133 -3.080 18.495 1.00 91.75 129 ARG A C 1
ATOM 960 O O . ARG A 1 129 ? -14.410 -4.017 18.156 1.00 91.75 129 ARG A O 1
ATOM 967 N N . ARG A 1 130 ? -16.100 -2.620 17.703 1.00 93.00 130 ARG A N 1
ATOM 968 C CA . ARG A 1 130 ? -16.280 -3.088 16.323 1.00 93.00 130 ARG A CA 1
ATOM 969 C C . ARG A 1 130 ? -15.176 -2.553 15.411 1.00 93.00 130 ARG A C 1
ATOM 971 O O . ARG A 1 130 ? -14.647 -3.325 14.619 1.00 93.00 130 ARG A O 1
ATOM 978 N N . SER A 1 131 ? -14.774 -1.301 15.608 1.00 94.56 131 SER A N 1
ATOM 979 C CA . SER A 1 131 ? -13.634 -0.677 14.941 1.00 94.56 131 SER A CA 1
ATOM 980 C C . SER A 1 131 ? -12.344 -1.466 15.169 1.00 94.56 131 SER A C 1
ATOM 982 O O . SER A 1 131 ? -11.695 -1.853 14.204 1.00 94.56 131 SER A O 1
ATOM 984 N N . ALA A 1 132 ? -12.026 -1.823 16.419 1.00 92.94 132 ALA A N 1
ATOM 985 C CA . ALA A 1 132 ? -10.822 -2.595 16.731 1.00 92.94 132 ALA A CA 1
ATOM 986 C C . ALA A 1 132 ? -10.816 -3.976 16.050 1.00 92.94 132 ALA A C 1
ATOM 988 O O . ALA A 1 132 ? -9.790 -4.421 15.546 1.00 92.94 132 ALA A O 1
ATOM 989 N N . ARG A 1 133 ? -11.975 -4.649 15.969 1.00 94.50 133 ARG A N 1
ATOM 990 C CA . ARG A 1 133 ? -12.097 -5.926 15.242 1.00 94.50 133 ARG A CA 1
ATOM 991 C C . ARG A 1 133 ? -11.855 -5.770 13.742 1.00 94.50 133 ARG A C 1
ATOM 993 O O . ARG A 1 133 ? -11.153 -6.596 13.164 1.00 94.50 133 ARG A O 1
ATOM 1000 N N . ALA A 1 134 ? -12.407 -4.725 13.129 1.00 93.88 134 ALA A N 1
ATOM 1001 C CA . ALA A 1 134 ? -12.143 -4.412 11.728 1.00 93.88 134 ALA A CA 1
ATOM 1002 C C . ALA A 1 134 ? -10.657 -4.089 11.508 1.00 93.88 134 ALA A C 1
ATOM 1004 O O . ALA A 1 134 ? -10.047 -4.607 10.579 1.00 93.88 134 ALA A O 1
ATOM 1005 N N . LEU A 1 135 ? -10.035 -3.340 12.420 1.00 93.75 135 LEU A N 1
ATOM 1006 C CA . LEU A 1 135 ? -8.622 -2.983 12.339 1.00 93.75 135 LEU A CA 1
ATOM 1007 C C . LEU A 1 135 ? -7.683 -4.201 12.488 1.00 93.75 135 LEU A C 1
ATOM 1009 O O . LEU A 1 135 ? -6.657 -4.270 11.814 1.00 93.75 135 LEU A O 1
ATOM 1013 N N . CYS A 1 136 ? -8.058 -5.216 13.277 1.00 93.94 136 CYS A N 1
ATOM 1014 C CA . CYS A 1 136 ? -7.365 -6.512 13.271 1.00 93.94 136 CYS A CA 1
ATOM 1015 C C . CYS A 1 136 ? -7.416 -7.189 11.891 1.00 93.94 136 CYS A C 1
ATOM 1017 O O . CYS A 1 136 ? -6.406 -7.721 11.431 1.00 93.94 136 CYS A O 1
ATOM 1019 N N . ALA A 1 137 ? -8.573 -7.168 11.220 1.00 93.44 137 ALA A N 1
ATOM 1020 C CA . ALA A 1 137 ? -8.707 -7.719 9.870 1.00 93.44 137 ALA A CA 1
ATOM 1021 C C . ALA A 1 137 ? -7.872 -6.926 8.850 1.00 93.44 137 ALA A C 1
ATOM 1023 O O . ALA A 1 137 ? -7.205 -7.528 8.009 1.00 93.44 137 ALA A O 1
ATOM 1024 N N . VAL A 1 138 ? -7.826 -5.597 8.985 1.00 93.81 138 VAL A N 1
ATOM 1025 C CA . VAL A 1 138 ? -6.954 -4.732 8.179 1.00 93.81 138 VAL A CA 1
ATOM 1026 C C . VAL A 1 138 ? -5.485 -5.119 8.356 1.00 93.81 138 VAL A C 1
ATOM 1028 O O . VAL A 1 138 ? -4.800 -5.293 7.355 1.00 93.81 138 VAL A O 1
ATOM 1031 N N . SER A 1 139 ? -4.989 -5.331 9.582 1.00 93.94 139 SER A N 1
ATOM 1032 C CA . SER A 1 139 ? -3.594 -5.770 9.802 1.00 93.94 139 SER A CA 1
ATOM 1033 C C . SER A 1 139 ? -3.276 -7.083 9.079 1.00 93.94 139 SER A C 1
ATOM 1035 O O . SER A 1 139 ? -2.236 -7.205 8.431 1.00 93.94 139 SER A O 1
ATOM 1037 N N . LEU A 1 140 ? -4.193 -8.056 9.100 1.00 93.62 140 LEU A N 1
ATOM 1038 C CA . LEU A 1 140 ? -4.013 -9.310 8.361 1.00 93.62 140 LEU A CA 1
ATOM 1039 C C . LEU A 1 140 ? -3.909 -9.078 6.849 1.00 93.62 140 LEU A C 1
ATOM 1041 O O . LEU A 1 140 ? -3.057 -9.682 6.194 1.00 93.62 140 LEU A O 1
ATOM 1045 N N . GLN A 1 141 ? -4.737 -8.190 6.300 1.00 93.12 141 GLN A N 1
ATOM 1046 C CA . GLN A 1 141 ? -4.703 -7.843 4.881 1.00 93.12 141 GLN A CA 1
ATOM 1047 C C . GLN A 1 141 ? -3.451 -7.045 4.508 1.00 93.12 141 GLN A C 1
ATOM 1049 O O . GLN A 1 141 ? -2.839 -7.351 3.491 1.00 93.12 141 GLN A O 1
ATOM 1054 N N . VAL A 1 142 ? -3.000 -6.104 5.343 1.00 93.06 142 VAL A N 1
ATOM 1055 C CA . VAL A 1 142 ? -1.726 -5.384 5.156 1.00 93.06 142 VAL A CA 1
ATOM 1056 C C . VAL A 1 142 ? -0.560 -6.372 5.094 1.00 93.06 142 VAL A C 1
ATOM 1058 O O . VAL A 1 142 ? 0.260 -6.308 4.182 1.00 93.06 142 VAL A O 1
ATOM 1061 N N . ARG A 1 143 ? -0.515 -7.355 5.999 1.00 93.31 143 ARG A N 1
ATOM 1062 C CA . ARG A 1 143 ? 0.507 -8.417 5.984 1.00 93.31 143 ARG A CA 1
ATOM 1063 C C . ARG A 1 143 ? 0.415 -9.313 4.753 1.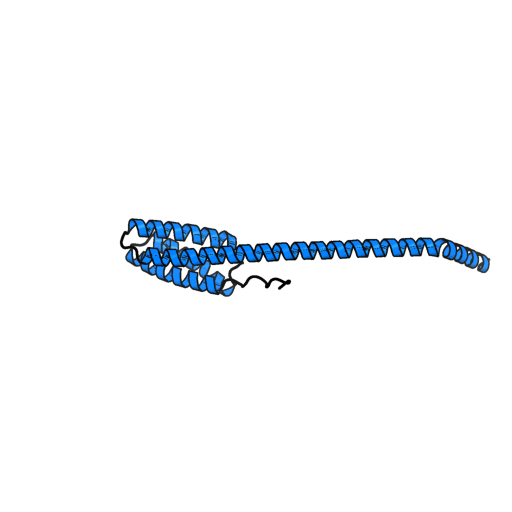00 93.31 143 ARG A C 1
ATOM 1065 O O . ARG A 1 143 ? 1.442 -9.762 4.248 1.00 93.31 143 ARG A O 1
ATOM 1072 N N . ALA A 1 144 ? -0.793 -9.602 4.275 1.00 91.81 144 ALA A N 1
ATOM 1073 C CA . ALA A 1 144 ? -0.989 -10.351 3.038 1.00 91.81 144 ALA A CA 1
ATOM 1074 C C . ALA A 1 144 ? -0.519 -9.549 1.813 1.00 91.81 144 ALA A C 1
ATOM 1076 O O . ALA A 1 144 ? 0.158 -10.107 0.952 1.00 91.81 144 ALA A O 1
ATOM 1077 N N . LEU A 1 145 ? -0.802 -8.244 1.772 1.00 90.88 145 LEU A N 1
ATOM 1078 C CA . LEU A 1 145 ? -0.311 -7.330 0.742 1.00 90.88 145 LEU A CA 1
ATOM 1079 C C . LEU A 1 145 ? 1.213 -7.242 0.759 1.00 90.88 145 LEU A C 1
ATOM 1081 O O . LEU A 1 145 ? 1.807 -7.378 -0.302 1.00 90.88 145 LEU A O 1
ATOM 1085 N N . LEU A 1 146 ? 1.841 -7.125 1.935 1.00 90.88 146 LEU A N 1
ATOM 1086 C CA . LEU A 1 146 ? 3.302 -7.146 2.099 1.00 90.88 146 LEU A CA 1
ATOM 1087 C C . LEU A 1 146 ? 3.938 -8.397 1.486 1.00 90.88 146 LEU A C 1
ATOM 1089 O O . LEU A 1 146 ? 4.903 -8.299 0.736 1.00 90.88 146 LEU A O 1
ATOM 1093 N N . LYS A 1 147 ? 3.369 -9.578 1.754 1.00 90.12 147 LYS A N 1
ATOM 1094 C CA . LYS A 1 147 ? 3.820 -10.842 1.141 1.00 90.12 147 LYS A CA 1
ATOM 1095 C C . LYS A 1 147 ? 3.555 -10.903 -0.365 1.00 90.12 147 LYS A C 1
ATOM 1097 O O . LYS A 1 147 ? 4.199 -11.675 -1.066 1.00 90.12 147 LYS A O 1
ATOM 1102 N N . GLY A 1 148 ? 2.572 -10.140 -0.834 1.00 85.31 148 GLY A N 1
ATOM 1103 C CA . GLY A 1 148 ? 2.161 -10.048 -2.226 1.00 85.31 148 GLY A CA 1
ATOM 1104 C C . GLY A 1 148 ? 2.858 -8.944 -3.017 1.00 85.31 148 GLY A C 1
ATOM 1105 O O . GLY A 1 148 ? 2.508 -8.761 -4.179 1.00 85.31 148 GLY A O 1
ATOM 1106 N N . ILE A 1 149 ? 3.806 -8.198 -2.446 1.00 84.50 149 ILE A N 1
ATOM 1107 C CA . ILE A 1 149 ? 4.609 -7.239 -3.213 1.00 84.50 149 ILE A CA 1
ATOM 1108 C C . ILE A 1 149 ? 5.540 -8.034 -4.129 1.00 84.50 149 ILE A C 1
ATOM 1110 O O . ILE A 1 149 ? 6.271 -8.915 -3.671 1.00 84.50 149 ILE A O 1
ATOM 1114 N N . ALA A 1 150 ? 5.494 -7.758 -5.434 1.00 68.81 150 ALA A N 1
ATOM 1115 C CA . ALA A 1 150 ? 6.407 -8.403 -6.368 1.00 68.81 150 ALA A CA 1
ATOM 1116 C C . ALA A 1 150 ? 7.848 -7.989 -6.016 1.00 68.81 150 ALA A C 1
ATOM 1118 O O . ALA A 1 150 ? 8.092 -6.793 -5.853 1.00 68.81 150 ALA A O 1
ATOM 1119 N N . PRO A 1 151 ? 8.805 -8.927 -5.891 1.00 61.59 151 PRO A N 1
ATOM 1120 C CA . PRO A 1 151 ? 10.185 -8.550 -5.631 1.00 61.59 151 PRO A CA 1
ATOM 1121 C C . PRO A 1 151 ? 10.681 -7.643 -6.766 1.00 61.59 151 PRO A C 1
ATOM 1123 O O . PRO A 1 151 ? 10.337 -7.887 -7.932 1.00 61.59 151 PRO A O 1
ATOM 1126 N N . PRO A 1 152 ? 11.466 -6.596 -6.455 1.00 57.97 152 PRO A N 1
ATOM 1127 C CA . PRO A 1 152 ? 12.053 -5.761 -7.490 1.00 57.97 152 PRO A CA 1
ATOM 1128 C C . PRO A 1 152 ? 12.885 -6.642 -8.438 1.00 57.97 152 PRO A C 1
ATOM 1130 O O . PRO A 1 152 ? 13.440 -7.657 -7.999 1.00 57.97 152 PRO A O 1
ATOM 1133 N N . PRO A 1 153 ? 12.954 -6.314 -9.743 1.00 56.66 153 PRO A N 1
ATOM 1134 C CA . PRO A 1 153 ? 13.828 -7.041 -10.655 1.00 56.66 153 PRO A CA 1
ATOM 1135 C C . PRO A 1 153 ? 15.253 -7.038 -10.088 1.00 56.66 153 PRO A C 1
ATOM 1137 O O . PRO A 1 153 ? 15.738 -5.995 -9.653 1.00 56.66 153 PRO A O 1
ATOM 1140 N N . ALA A 1 154 ? 15.888 -8.214 -10.042 1.00 55.88 154 ALA A N 1
ATOM 1141 C CA . ALA A 1 154 ? 17.251 -8.344 -9.542 1.00 55.88 154 ALA A CA 1
ATOM 1142 C C . ALA A 1 154 ? 18.182 -7.415 -10.329 1.00 55.88 154 ALA A C 1
ATOM 1144 O O . ALA A 1 154 ? 18.091 -7.346 -11.558 1.00 55.88 154 ALA A O 1
ATOM 1145 N N . ASP A 1 155 ? 19.055 -6.717 -9.606 1.00 49.94 155 ASP A N 1
ATOM 1146 C CA . ASP A 1 155 ? 20.026 -5.797 -10.183 1.00 49.94 155 ASP A CA 1
ATOM 1147 C C . ASP A 1 155 ? 20.867 -6.555 -11.229 1.00 49.94 155 ASP A C 1
ATOM 1149 O O . ASP A 1 155 ? 21.514 -7.546 -10.881 1.00 49.94 155 ASP A O 1
ATOM 1153 N N . PRO A 1 156 ? 20.882 -6.159 -12.515 1.00 43.59 156 PRO A N 1
ATOM 1154 C CA . PRO A 1 156 ? 21.630 -6.876 -13.549 1.00 43.59 156 PRO A CA 1
ATOM 1155 C C . PRO A 1 156 ? 23.157 -6.657 -13.464 1.00 43.59 156 PRO A C 1
ATOM 1157 O O . PRO A 1 156 ? 23.850 -6.793 -14.472 1.00 43.59 156 PRO A O 1
ATOM 1160 N N . GLY A 1 157 ? 23.687 -6.307 -12.289 1.00 45.41 157 GLY A N 1
ATOM 1161 C CA . GLY A 1 157 ? 25.087 -5.935 -12.076 1.00 45.41 157 GLY A CA 1
ATOM 1162 C C . GLY A 1 157 ? 25.690 -6.335 -10.726 1.00 45.41 157 GLY A C 1
ATOM 1163 O O . GLY A 1 157 ? 26.724 -5.771 -10.375 1.00 45.41 157 GLY A O 1
ATOM 1164 N N . ALA A 1 158 ? 25.071 -7.264 -9.986 1.00 39.34 158 ALA A N 1
ATOM 1165 C CA . ALA A 1 158 ? 25.697 -7.909 -8.825 1.00 39.34 158 ALA A CA 1
ATOM 1166 C C . ALA A 1 158 ? 26.549 -9.119 -9.240 1.00 39.34 158 ALA A C 1
ATOM 1168 O O . ALA A 1 158 ? 26.099 -9.878 -10.130 1.00 39.34 158 ALA A O 1
#

Secondary structure (DSSP, 8-state):
-HHHHHHHHHHHHHHHHHHHHHHHHHHHHHHHHHHHHHHHHHHHHHHHHHHHHHHHHHHHHHHHHHHHHHHHHHHT---HHHHHHHHHHHHHHHHHHHHHHGGGB-HHHHTHHHHHHHHHHHHHHS-HHHHHHHHHHHHHHHHHHHHTBPPPPPPTT-

Radius of gyration: 31.97 Å; chains: 1; bounding box: 53×22×107 Å

Foldseek 3Di:
DVVVVVVVVVVVCVVCVVVVVVVVVVVVVVVVVVVVVVVVVVVVVVLVVLVVLQVLLVVLLVLLVVLLVLLVVLLPDPDPVVNLVSLVVSLVSLVVSCVVRVVQFAPVLSVLSVVLNVLSVVLNPDDVVSNNVSSVVNSVSSVVRSVRGDRRPPDPPD

pLDDT: mean 78.59, std 17.04, range [39.34, 95.62]